Protein AF-A0A5K1GC33-F1 (afdb_monomer_lite)

pLDDT: mean 77.57, std 13.29, range [41.56, 92.5]

Secondary structure (DSSP, 8-state):
-HHHHHHHHHTT---EE-TTS-EE--S--------SS--------

Sequence (45 aa):
ESDMESFCNLCGLETITDETGKKFLPTKQNSFNFPKGGHPMYNFE

Radius of gyration: 11.83 Å; chains: 1; bounding box: 27×24×26 Å

Foldseek 3Di:
DVVVCVVCVLQVWDWDADPVRDIDTDPDDPRGHDRPDDDPPPPPD

Organism: NCBI:txid210225

Structure (mmCIF, N/CA/C/O backbone):
data_AF-A0A5K1GC33-F1
#
_entry.id   AF-A0A5K1GC33-F1
#
loop_
_atom_site.group_PDB
_atom_site.id
_atom_site.type_symbol
_atom_site.label_atom_id
_atom_site.label_alt_id
_atom_site.label_comp_id
_atom_site.label_asym_id
_atom_site.label_entity_id
_atom_site.label_seq_id
_atom_site.pdbx_PDB_ins_code
_atom_site.Cartn_x
_atom_site.Cartn_y
_atom_site.Cartn_z
_atom_site.occupancy
_atom_site.B_iso_or_equiv
_atom_site.auth_seq_id
_atom_site.auth_comp_id
_atom_site.auth_asym_id
_atom_site.auth_atom_id
_atom_site.pdbx_PDB_model_num
ATOM 1 N N . GLU A 1 1 ? -6.814 7.634 -5.772 1.00 60.28 1 GLU A N 1
ATOM 2 C CA . GLU A 1 1 ? -6.572 6.623 -4.712 1.00 60.28 1 GLU A CA 1
ATOM 3 C C . GLU A 1 1 ? -6.013 5.311 -5.265 1.00 60.28 1 GLU A C 1
ATOM 5 O O . GLU A 1 1 ? -4.989 4.868 -4.764 1.00 60.28 1 GLU A O 1
ATOM 10 N N . SER A 1 2 ? -6.604 4.727 -6.318 1.00 68.94 2 SER A N 1
ATOM 11 C CA . SER A 1 2 ? -6.143 3.453 -6.913 1.00 68.94 2 SER A CA 1
ATOM 12 C C . SER A 1 2 ? -4.668 3.443 -7.359 1.00 68.94 2 SER A C 1
ATOM 14 O O . SER A 1 2 ? -3.972 2.447 -7.156 1.00 68.94 2 SER A O 1
ATOM 16 N N . ASP A 1 3 ? -4.166 4.543 -7.931 1.00 78.88 3 ASP A N 1
ATOM 17 C CA . ASP A 1 3 ? -2.766 4.643 -8.382 1.00 78.88 3 ASP A CA 1
ATOM 18 C C . ASP A 1 3 ? -1.767 4.680 -7.220 1.00 78.88 3 ASP A C 1
ATOM 20 O O . ASP A 1 3 ? -0.679 4.113 -7.302 1.00 78.88 3 ASP A O 1
ATOM 24 N N . MET A 1 4 ? -2.156 5.310 -6.109 1.00 79.69 4 MET A N 1
ATOM 25 C 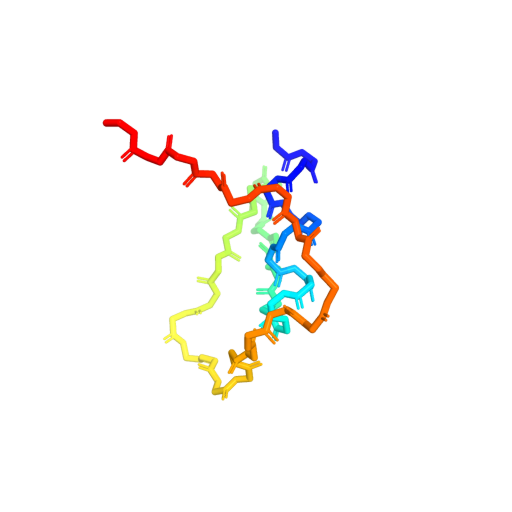CA . MET A 1 4 ? -1.326 5.409 -4.909 1.00 79.69 4 MET A CA 1
ATOM 26 C C . MET A 1 4 ? -1.212 4.052 -4.214 1.00 79.69 4 MET A C 1
ATOM 28 O O . MET A 1 4 ? -0.118 3.651 -3.834 1.00 79.69 4 MET A O 1
ATOM 32 N N . GLU A 1 5 ? -2.319 3.317 -4.106 1.00 84.00 5 GLU A N 1
ATOM 33 C CA . GLU A 1 5 ? -2.315 1.953 -3.570 1.00 84.00 5 GLU A CA 1
ATOM 34 C C . GLU A 1 5 ? -1.462 1.013 -4.429 1.00 84.00 5 GLU A C 1
ATOM 36 O O . GLU A 1 5 ? -0.621 0.284 -3.906 1.00 84.00 5 GLU A O 1
ATOM 41 N N . SER A 1 6 ? -1.621 1.078 -5.752 1.00 82.81 6 SER A N 1
ATOM 42 C CA . SER A 1 6 ? -0.818 0.280 -6.683 1.00 82.81 6 SER A CA 1
ATOM 43 C C . SER A 1 6 ? 0.676 0.576 -6.535 1.00 82.81 6 SER A C 1
ATOM 45 O O . SER A 1 6 ? 1.483 -0.350 -6.483 1.00 82.81 6 SER A O 1
ATOM 47 N N . PHE A 1 7 ? 1.051 1.850 -6.383 1.00 83.31 7 PHE A N 1
ATOM 48 C CA . PHE A 1 7 ? 2.434 2.238 -6.121 1.00 83.31 7 PHE A CA 1
ATOM 49 C C . PHE A 1 7 ? 2.952 1.732 -4.771 1.00 83.31 7 PHE A C 1
ATOM 51 O O . PHE A 1 7 ? 4.055 1.189 -4.710 1.00 83.31 7 PHE A O 1
ATOM 58 N N . CYS A 1 8 ? 2.168 1.872 -3.698 1.00 84.94 8 CYS A N 1
ATOM 59 C CA . CYS A 1 8 ? 2.526 1.340 -2.386 1.00 84.94 8 CYS A CA 1
ATOM 60 C C . CYS A 1 8 ? 2.805 -0.165 -2.473 1.00 84.94 8 CYS A C 1
ATOM 62 O O . CYS A 1 8 ? 3.872 -0.611 -2.054 1.00 84.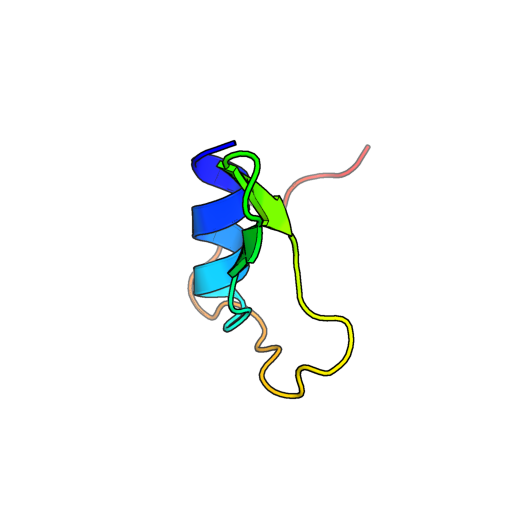94 8 CYS A O 1
ATOM 64 N N . ASN A 1 9 ? 1.924 -0.917 -3.130 1.00 84.81 9 ASN A N 1
ATOM 65 C CA . ASN A 1 9 ? 2.084 -2.356 -3.316 1.00 84.81 9 ASN A CA 1
ATOM 66 C C . ASN A 1 9 ? 3.333 -2.700 -4.148 1.00 84.81 9 ASN A C 1
ATOM 68 O O . ASN A 1 9 ? 4.067 -3.626 -3.808 1.00 84.81 9 ASN A O 1
ATOM 72 N N . LEU A 1 10 ? 3.635 -1.930 -5.203 1.00 85.06 10 LEU A N 1
ATOM 73 C CA . LEU A 1 10 ? 4.871 -2.088 -5.987 1.00 85.06 10 LEU A CA 1
ATOM 74 C C . LEU A 1 10 ? 6.134 -1.789 -5.170 1.00 85.06 10 LEU A C 1
ATOM 76 O O . LEU A 1 10 ? 7.176 -2.403 -5.400 1.00 85.06 10 LEU A O 1
ATOM 80 N N . CYS A 1 11 ? 6.034 -0.879 -4.203 1.00 84.81 11 CYS A N 1
ATOM 81 C CA . CYS A 1 11 ? 7.085 -0.599 -3.230 1.00 84.81 11 CYS A CA 1
ATOM 82 C C . CYS A 1 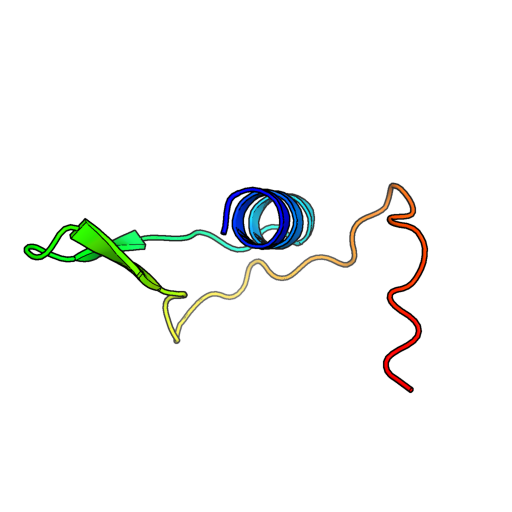11 ? 7.173 -1.652 -2.111 1.00 84.81 11 CYS A C 1
ATOM 84 O O . CYS A 1 11 ? 7.946 -1.476 -1.170 1.00 84.81 11 CYS A O 1
ATOM 86 N N . GLY A 1 12 ? 6.378 -2.726 -2.163 1.00 86.88 12 GLY A N 1
ATOM 87 C CA . GLY A 1 12 ? 6.308 -3.732 -1.102 1.00 86.88 12 GLY A CA 1
ATOM 88 C C . GLY A 1 12 ? 5.669 -3.219 0.191 1.00 86.88 12 GLY A C 1
ATOM 89 O O . GLY A 1 12 ? 5.878 -3.812 1.247 1.00 86.88 12 GLY A O 1
ATOM 90 N N . LEU A 1 13 ? 4.931 -2.108 0.122 1.00 88.69 13 LEU A N 1
ATOM 91 C CA . LEU A 1 13 ? 4.195 -1.554 1.248 1.00 88.69 13 LEU A CA 1
ATOM 92 C C . LEU A 1 13 ? 2.798 -2.161 1.299 1.00 88.69 13 LEU A C 1
ATOM 94 O O . LEU A 1 13 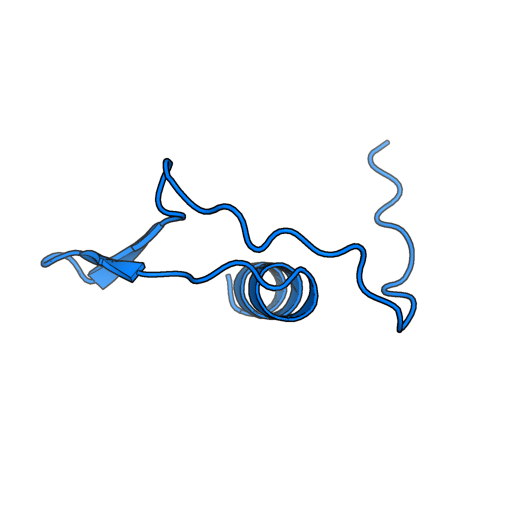? 2.102 -2.226 0.288 1.00 88.69 13 LEU A O 1
ATOM 98 N N . GLU A 1 14 ? 2.375 -2.544 2.496 1.00 88.38 14 GLU A N 1
ATOM 99 C CA . GLU A 1 14 ? 1.031 -3.061 2.729 1.00 88.38 14 GLU A CA 1
ATOM 100 C C . GLU A 1 14 ? 0.099 -1.910 3.128 1.00 88.38 14 GLU A C 1
ATOM 102 O O . GLU A 1 14 ? 0.463 -1.044 3.931 1.00 88.38 14 GLU A O 1
ATOM 107 N N . THR A 1 15 ? -1.104 -1.882 2.557 1.00 88.19 15 THR A N 1
ATOM 108 C CA . THR A 1 15 ? -2.156 -0.920 2.905 1.00 88.19 15 THR A CA 1
ATOM 109 C C . THR A 1 15 ? -3.245 -1.619 3.703 1.00 88.19 15 THR A C 1
ATOM 111 O O . THR A 1 15 ? -3.736 -2.677 3.318 1.00 88.19 15 THR A O 1
ATOM 114 N N . ILE A 1 16 ? -3.638 -1.016 4.823 1.00 88.88 16 ILE A N 1
ATOM 115 C CA . ILE A 1 16 ? -4.717 -1.515 5.679 1.00 88.88 16 ILE A CA 1
ATOM 116 C C . ILE A 1 16 ? -5.906 -0.569 5.624 1.00 88.88 16 ILE A C 1
ATOM 118 O O . ILE A 1 16 ? -5.746 0.632 5.414 1.00 88.88 16 ILE A O 1
ATOM 122 N N . THR A 1 17 ? -7.103 -1.126 5.780 1.00 91.44 17 THR A N 1
ATOM 123 C CA . THR A 1 17 ? -8.363 -0.377 5.764 1.00 91.44 17 THR A CA 1
ATOM 124 C C . THR A 1 17 ? -8.932 -0.340 7.177 1.00 91.44 17 THR A C 1
ATOM 126 O O . THR A 1 17 ? -8.972 -1.378 7.837 1.00 91.44 17 THR A O 1
ATOM 129 N N . ASP A 1 18 ? -9.328 0.837 7.662 1.00 88.69 18 ASP A N 1
ATOM 130 C CA . ASP A 1 18 ? -9.951 0.965 8.982 1.00 88.69 18 ASP A CA 1
ATOM 131 C C . ASP A 1 18 ? -11.437 0.587 8.940 1.00 88.69 18 ASP A C 1
ATOM 133 O O . ASP A 1 18 ? -12.018 0.299 7.892 1.00 88.69 18 ASP A O 1
ATOM 137 N N . GLU A 1 19 ? -12.068 0.614 10.111 1.00 92.50 19 GLU A N 1
ATOM 138 C CA . GLU A 1 19 ? -13.503 0.375 10.288 1.00 92.50 19 GLU A CA 1
ATOM 139 C C . GLU A 1 19 ? -14.400 1.354 9.511 1.00 92.50 19 GLU A C 1
ATOM 141 O O . GLU A 1 19 ? -15.564 1.054 9.253 1.00 92.50 19 GLU A O 1
ATOM 146 N N . THR A 1 20 ? -13.862 2.507 9.103 1.00 91.62 20 THR A N 1
ATOM 147 C CA . THR A 1 20 ? -14.564 3.533 8.321 1.00 91.62 20 THR A CA 1
ATOM 148 C C . THR A 1 20 ? -14.351 3.380 6.812 1.00 91.62 20 THR A C 1
ATOM 150 O O . THR A 1 20 ? -14.929 4.135 6.030 1.00 91.62 20 THR A O 1
ATOM 153 N N . GLY A 1 21 ? -13.551 2.396 6.383 1.00 88.12 21 GLY A N 1
ATOM 154 C CA . GLY A 1 21 ? -13.217 2.162 4.979 1.00 88.12 21 GLY A CA 1
ATOM 155 C C . GLY A 1 21 ? -12.030 2.987 4.473 1.00 88.12 21 GLY A C 1
ATOM 156 O O . GLY A 1 21 ? -11.759 2.987 3.271 1.00 88.12 21 GLY A O 1
ATOM 157 N N . LYS A 1 22 ? -11.307 3.692 5.351 1.00 87.44 22 LYS A N 1
ATOM 158 C CA . LYS A 1 22 ? -10.166 4.521 4.962 1.00 87.44 22 LYS A CA 1
ATOM 159 C C . LYS A 1 22 ? -8.888 3.698 4.927 1.00 87.44 22 LYS A C 1
ATOM 161 O O . LYS A 1 22 ? -8.585 2.951 5.854 1.00 87.44 22 LYS A O 1
ATOM 166 N N . LYS A 1 23 ? -8.112 3.876 3.860 1.00 88.50 23 LYS A N 1
ATOM 167 C CA . LYS A 1 23 ? -6.837 3.186 3.657 1.00 88.50 23 LYS A CA 1
ATOM 168 C C . LYS A 1 23 ? -5.677 3.964 4.270 1.00 88.50 23 LYS A C 1
ATOM 170 O O . LYS A 1 23 ? -5.608 5.187 4.145 1.00 88.50 23 LYS A O 1
ATOM 175 N N . PHE A 1 24 ? -4.752 3.260 4.910 1.00 87.31 24 PHE A N 1
ATOM 176 C CA . PHE A 1 24 ? -3.560 3.846 5.513 1.00 87.31 24 PHE A CA 1
ATOM 177 C C . PHE A 1 24 ? -2.378 2.877 5.505 1.00 87.31 24 PHE A C 1
ATOM 179 O O . PHE A 1 24 ? -2.530 1.661 5.384 1.00 87.31 24 PHE A O 1
ATOM 186 N N . LEU A 1 25 ? -1.179 3.448 5.621 1.00 89.19 25 LEU A N 1
ATOM 187 C CA . LEU A 1 25 ? 0.069 2.704 5.717 1.00 89.19 25 LEU A CA 1
ATOM 188 C C . LEU A 1 25 ? 0.406 2.461 7.194 1.00 89.19 25 LEU A C 1
ATOM 190 O O . LEU A 1 25 ? 0.516 3.426 7.958 1.00 89.19 25 LEU A O 1
ATOM 194 N N . PRO A 1 26 ? 0.617 1.203 7.614 1.00 87.44 26 PRO A N 1
ATOM 195 C CA . PRO A 1 26 ? 1.151 0.901 8.933 1.00 87.44 26 PRO A CA 1
ATOM 196 C C . PRO A 1 26 ? 2.495 1.603 9.159 1.00 87.44 26 PRO A C 1
ATOM 198 O O . PRO A 1 26 ? 3.374 1.575 8.300 1.00 87.44 26 PRO A O 1
ATOM 201 N N . THR A 1 27 ? 2.701 2.190 10.336 1.00 81.75 27 THR A N 1
ATOM 202 C CA . THR A 1 27 ? 3.960 2.881 10.679 1.00 81.75 27 THR A CA 1
ATOM 203 C C . THR A 1 27 ? 5.116 1.926 10.987 1.00 81.75 27 THR A C 1
ATOM 205 O O . THR A 1 27 ? 6.276 2.323 10.927 1.00 81.75 27 THR A O 1
ATOM 208 N N . LYS A 1 28 ? 4.821 0.659 11.304 1.00 83.12 28 LYS A N 1
ATOM 209 C CA . LYS A 1 28 ? 5.807 -0.410 11.510 1.00 83.12 28 LYS A CA 1
ATOM 210 C C . LYS A 1 28 ? 5.732 -1.419 10.370 1.00 83.12 28 LYS A C 1
ATOM 212 O O . LYS A 1 28 ? 5.129 -2.476 10.514 1.00 83.12 28 LYS A O 1
ATOM 217 N N . GLN A 1 29 ? 6.371 -1.093 9.256 1.00 87.06 29 GLN A N 1
ATOM 218 C CA . GLN A 1 29 ? 6.603 -2.024 8.157 1.00 87.06 29 GLN A CA 1
ATOM 219 C C . GLN A 1 29 ? 8.069 -1.942 7.731 1.00 87.06 29 GLN A C 1
ATOM 221 O O . GLN A 1 29 ? 8.632 -0.855 7.636 1.00 87.06 29 GLN A O 1
ATOM 226 N N . ASN A 1 30 ? 8.710 -3.096 7.544 1.00 80.81 30 ASN A N 1
ATOM 227 C CA . ASN A 1 30 ? 10.133 -3.189 7.189 1.00 80.81 30 ASN A CA 1
ATOM 228 C C . ASN A 1 30 ? 10.353 -3.531 5.707 1.00 80.81 30 ASN A C 1
ATOM 230 O O . ASN A 1 30 ? 11.488 -3.680 5.270 1.00 80.81 30 ASN A O 1
ATOM 234 N N . SER A 1 31 ? 9.264 -3.691 4.956 1.00 77.00 31 SER A N 1
ATOM 235 C CA . SER A 1 31 ? 9.246 -4.353 3.652 1.00 77.00 31 SER A CA 1
ATOM 236 C C . SER A 1 31 ? 9.350 -3.378 2.477 1.00 77.00 31 SER A C 1
ATOM 238 O O . SER A 1 31 ? 9.076 -3.758 1.340 1.00 77.00 31 SER A O 1
ATOM 240 N N . PHE A 1 32 ? 9.774 -2.134 2.734 1.00 80.75 32 PHE A N 1
ATOM 241 C CA . PHE A 1 32 ? 9.954 -1.148 1.677 1.00 80.75 32 PHE A CA 1
ATOM 242 C C . PHE A 1 32 ? 11.056 -1.591 0.718 1.00 80.75 32 PHE A C 1
ATOM 244 O O . PHE A 1 32 ? 12.220 -1.744 1.089 1.00 80.75 32 PHE A O 1
ATOM 251 N N . ASN A 1 33 ? 10.668 -1.771 -0.535 1.00 80.06 33 ASN A N 1
ATOM 252 C CA . ASN A 1 33 ? 11.535 -2.134 -1.632 1.00 80.06 33 ASN A CA 1
ATOM 253 C C . ASN A 1 33 ? 11.429 -1.066 -2.712 1.00 80.06 33 ASN A C 1
ATOM 255 O O . ASN A 1 33 ? 10.341 -0.605 -3.047 1.00 80.06 33 ASN A O 1
ATOM 259 N N . PHE A 1 34 ? 12.566 -0.702 -3.302 1.00 75.44 34 PHE A N 1
ATOM 260 C CA . PHE A 1 34 ? 12.539 0.150 -4.480 1.00 75.44 34 PHE A CA 1
ATOM 261 C C . PHE A 1 34 ? 11.890 -0.632 -5.637 1.00 75.44 34 PHE A C 1
ATOM 263 O O . PHE A 1 34 ? 12.378 -1.724 -5.965 1.00 75.44 34 PHE A O 1
ATOM 270 N N . PRO A 1 35 ? 10.801 -0.130 -6.247 1.00 71.88 35 PRO A N 1
ATOM 271 C CA . PRO A 1 35 ? 10.114 -0.853 -7.307 1.00 71.88 35 PRO A CA 1
ATOM 272 C C . PRO A 1 35 ? 11.071 -1.056 -8.490 1.00 71.88 35 PRO A C 1
ATOM 274 O O . PRO A 1 35 ? 11.584 -0.105 -9.074 1.00 71.88 35 PRO A O 1
ATOM 277 N N . LYS A 1 36 ? 11.347 -2.322 -8.835 1.00 68.44 36 LYS A N 1
ATOM 278 C CA . LYS A 1 36 ? 12.307 -2.694 -9.897 1.00 68.44 36 LYS A CA 1
ATOM 279 C C . LYS A 1 36 ? 11.773 -2.457 -11.316 1.00 68.44 36 LYS A C 1
ATOM 281 O O . LYS A 1 36 ? 12.544 -2.503 -12.269 1.00 68.44 36 LYS A O 1
ATOM 286 N N . GLY A 1 37 ? 10.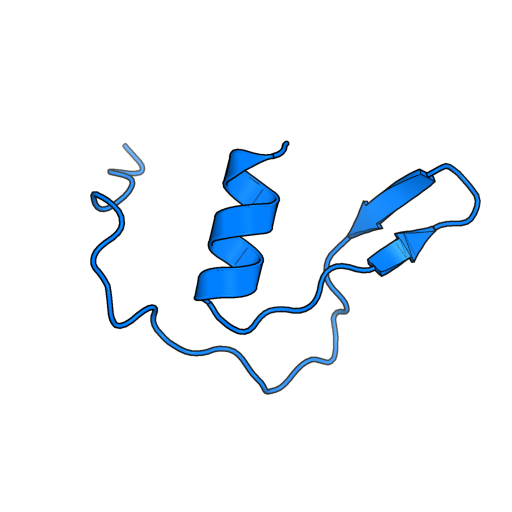468 -2.223 -11.458 1.00 61.84 37 GLY A N 1
ATOM 287 C CA . GLY A 1 37 ? 9.825 -1.801 -12.698 1.00 61.84 37 GLY A CA 1
ATOM 288 C C . GLY A 1 37 ? 9.524 -0.314 -12.612 1.00 61.84 37 GLY A C 1
ATOM 289 O O . GLY A 1 37 ? 8.736 0.090 -11.762 1.00 61.84 37 GLY A O 1
ATOM 290 N N . GLY A 1 38 ? 10.189 0.482 -13.449 1.00 59.62 38 GLY A N 1
ATOM 291 C CA . GLY A 1 38 ? 10.071 1.935 -13.459 1.00 59.62 38 GLY A CA 1
ATOM 292 C C . GLY A 1 38 ? 8.623 2.384 -13.602 1.00 59.62 38 GLY A C 1
ATOM 293 O O . GLY A 1 38 ? 8.069 2.378 -14.699 1.00 59.62 38 GLY A O 1
ATOM 294 N N . HIS A 1 39 ? 8.030 2.828 -12.497 1.00 60.19 39 HIS A N 1
ATOM 295 C CA . HIS A 1 39 ? 6.998 3.843 -12.593 1.00 60.19 39 HIS A CA 1
ATOM 296 C C . HIS A 1 39 ? 7.663 5.081 -13.202 1.00 60.19 39 HIS A C 1
ATOM 298 O O . HIS A 1 39 ? 8.798 5.376 -12.806 1.00 60.19 39 HIS A O 1
ATOM 304 N N . PRO A 1 40 ? 7.029 5.784 -14.163 1.00 56.56 40 PRO A N 1
ATOM 305 C CA . PRO A 1 40 ? 7.525 7.078 -14.597 1.00 56.56 40 PRO A CA 1
ATOM 306 C C . PRO A 1 40 ? 7.706 7.891 -13.328 1.00 56.56 40 PRO A C 1
ATOM 308 O O . PRO A 1 40 ? 6.747 8.112 -12.589 1.00 56.56 40 PRO A O 1
ATOM 311 N N . MET A 1 41 ? 8.976 8.168 -13.039 1.00 55.66 41 MET A N 1
ATOM 312 C CA . MET A 1 41 ? 9.449 8.919 -11.896 1.00 55.66 41 MET A CA 1
ATOM 313 C C . MET A 1 41 ? 8.476 10.071 -11.729 1.00 55.66 41 MET A C 1
ATOM 315 O O . MET A 1 41 ? 8.352 10.899 -12.631 1.00 55.66 41 MET A O 1
ATOM 319 N N . TYR A 1 42 ? 7.684 10.043 -10.658 1.00 56.62 42 TYR A N 1
ATOM 320 C CA . TYR A 1 42 ? 6.854 11.180 -10.315 1.00 56.62 42 TYR A CA 1
ATOM 321 C C . TYR A 1 42 ? 7.862 12.308 -10.138 1.00 56.62 42 TYR A C 1
ATOM 323 O O . TYR A 1 42 ? 8.618 12.316 -9.164 1.00 56.62 42 TYR A O 1
ATOM 331 N N . ASN A 1 43 ? 7.966 13.176 -11.142 1.00 54.03 43 ASN A N 1
ATOM 332 C CA . ASN A 1 43 ? 8.641 14.446 -11.004 1.00 54.03 43 ASN A CA 1
ATOM 333 C C . ASN A 1 43 ? 7.776 15.189 -9.989 1.00 54.03 43 ASN A C 1
ATOM 335 O O . ASN A 1 43 ? 6.764 15.782 -10.347 1.00 54.03 43 ASN A O 1
ATOM 339 N N . PHE A 1 44 ? 8.088 15.022 -8.706 1.00 47.25 44 PHE A N 1
ATOM 340 C CA . PHE A 1 44 ? 7.642 15.956 -7.692 1.00 47.25 44 PHE A CA 1
ATOM 341 C C . PHE A 1 44 ? 8.356 17.265 -8.032 1.00 47.25 44 PHE A C 1
ATOM 343 O O . PHE A 1 44 ? 9.520 17.443 -7.673 1.00 47.25 44 PHE A O 1
ATOM 350 N N . GLU A 1 45 ? 7.695 18.089 -8.848 1.00 41.56 45 GLU A N 1
ATOM 351 C CA . GLU A 1 45 ? 7.993 19.517 -8.975 1.00 41.56 45 GLU A CA 1
ATOM 352 C C . GLU A 1 45 ? 7.688 20.240 -7.658 1.00 41.56 45 GLU A C 1
ATOM 354 O O . GLU A 1 45 ? 6.690 19.873 -6.988 1.00 41.56 45 GLU A O 1
#

=== Feature glossary ===
Key to the feature types in this record:

— What the protein is —

Primary structure: the covalent order of the twenty standard amino acids along the backbone. Two proteins with the same sequence w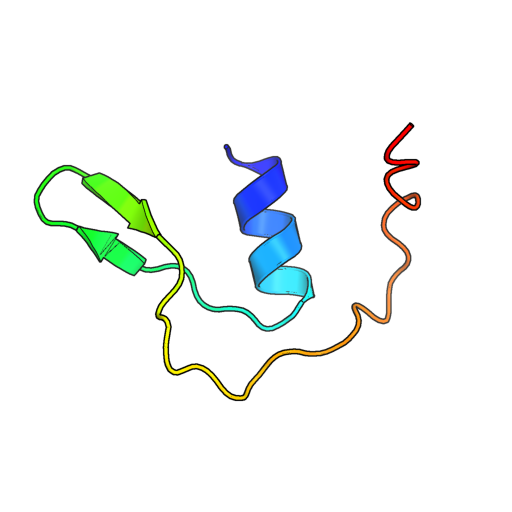ill (almost always) fold to the same structure; two with 30% identity often share a fold but not the details.

Database cross-references. InterPro integrates a dozen domain/family signature databases into unified entries with residue-range hits. GO terms attach function/process/location labels with evidence codes. CATH codes position the fold in a four-level structural taxonomy. Organism is the NCBI-taxonomy species name.

— Where its atoms are —

The mmCIF block holds the 3D Cartesian coordinates of each backbone atom (N, Cα, C, O) in ångströms. mmCIF is the PDB's canonical archive format — a tagged-loop text representation of the atomic model.

Six rendered views show the 3D structure from the faces of a cube — i.e. along ±x, ±y, ±z. Rendering representation is drawn randomly per protein from cartoon (secondary-structure ribbons), sticks (backbone bonds), or molecular surface; coloring is either N→C rainbow (blue at the N-terminus through red at the C-terminus) or one color per chain.

— Local backbone conformation —

DSSP 8-state secondary structure assigns each residue one of H (α-helix), G (3₁₀-helix), I (π-helix), E (extended β-strand), B (isolated β-bridge), T (hydrogen-bonded turn), S (bend), or '-' (coil). The assignment is computed from backbone hydrogen-bond geometry via the Kabsch–Sander algorithm.

P-SEA three-state annotation labels each residue as helix, strand, or coil based purely on the geometry of the Cα trace. It serves as a fallback when the full backbone (and thus DSSP) is unavailable.

The φ/ψ torsion pair specifies the backbone conformation at each residue. φ rotates about the N–Cα bond, ψ about the Cα–C bond. Steric clashes forbid most of the (φ, ψ) plane — the allowed regions (α-helix basin, β-sheet basin, left-handed helix) are the Ramachandran-allowed regions.

— Global shape and packing —

The geometric summary reports three shape descriptors. Rg (radius of gyration) measures how spread out the Cα atoms are about their centre of mass; compact globular proteins have small Rg, elongated or unfolded ones large. Cα contacts (<8 Å, |i−j|>4) count long-range residue pairs in spatial proximity — high for tightly packed folds, near zero for rods or random coil. The bounding-box extents give the protein's footprint along x, y, z in Å.

Accessible surface area quantifies burial. A residue with SASA near zero is packed into the hydrophobic core; one with SASA >100 Å² sits on the surface. Computed here via the Shrake–Rupley numerical algorithm with a 1.4 Å probe.

Plot images: a contact map (which residues are close in 3D, as an N×N binary image), a Ramachandran scatter (backbone torsion angles, revealing secondary-structure composition at a glance), and — for AlphaFold structures — a PAE heatmap (pairwise prediction confidence).

— Structural neighborhood —

The Foldseek 3Di string encodes local tertiary geometry as a 20-letter alphabet — one character per residue — derived from the relative positions of nearby Cα atoms. Unlike the amino-acid sequence, 3Di is a direct function of the 3D structure, so two proteins with the same fold have similar 3Di strings even at low sequence identity.

Nearest PDB neighbors are the top structural matches found by Foldseek when searching this structure against the entire Protein Data Bank. Each hit reports a TM-score (0 to 1; >0.5 almost always implies the same fold) and an E-value. These are *structural* homologs — they may share no detectable sequence similarity.

— Confidence and disorder —

For AlphaFold models, the B-factor field carries pLDDT — the model's own estimate of local accuracy on a 0–100 scale. Regions with pLDDT<50 should be treated as essentially unmodeled; they often correspond to intrinsically disordered segments.

B-factor (Debye–Waller factor) reflects atomic displacement in the crystal lattice. It is an experimental observable (units Å²), not a prediction; low values mean the atom is pinned down, high values mean it moves or is heterogeneous across the crystal.

Predicted aligned error is AlphaFold's pairwise confidence. Unlike pLDDT (per-residue), PAE is per-residue-pair and captures whether two parts of the structure are correctly placed relative to each other. Units are ångströms of expected positional error.